Protein AF-A0A658QV22-F1 (afdb_monomer_lite)

Structure (mmCIF, N/CA/C/O backbone):
data_AF-A0A658QV22-F1
#
_entry.id   AF-A0A658QV22-F1
#
loop_
_atom_site.group_PDB
_atom_site.id
_atom_site.type_symbol
_atom_site.label_atom_id
_atom_site.label_alt_id
_atom_site.label_comp_id
_atom_site.label_asym_id
_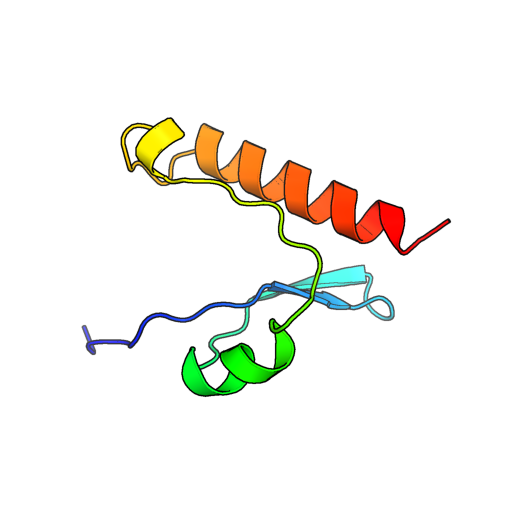atom_site.label_entity_id
_atom_site.label_seq_id
_atom_site.pdbx_PDB_ins_code
_atom_site.Cartn_x
_atom_site.Cartn_y
_atom_site.Cartn_z
_atom_site.occupancy
_atom_site.B_iso_or_equiv
_atom_site.auth_seq_id
_atom_site.auth_comp_id
_atom_site.auth_asym_id
_atom_site.auth_atom_id
_atom_site.pdbx_PDB_model_num
ATOM 1 N N . MET A 1 1 ? 22.778 -12.803 -0.586 1.00 40.88 1 MET A N 1
ATOM 2 C CA . MET A 1 1 ? 21.587 -12.061 -0.121 1.00 40.88 1 MET A CA 1
ATOM 3 C C . MET A 1 1 ? 20.512 -13.090 0.156 1.00 40.88 1 MET A C 1
ATOM 5 O O . MET A 1 1 ? 20.323 -13.952 -0.692 1.00 40.88 1 MET A O 1
ATOM 9 N N . ALA A 1 2 ? 19.921 -13.095 1.351 1.00 45.31 2 ALA A N 1
ATOM 10 C CA . ALA A 1 2 ? 18.876 -14.059 1.686 1.00 45.31 2 ALA A CA 1
ATOM 11 C C . ALA A 1 2 ? 17.706 -13.911 0.699 1.00 45.31 2 ALA A C 1
ATOM 13 O O . ALA A 1 2 ? 17.326 -12.790 0.359 1.00 45.31 2 ALA A O 1
ATOM 14 N N . ALA A 1 3 ? 17.193 -15.033 0.190 1.00 48.53 3 ALA A N 1
ATOM 15 C CA . ALA A 1 3 ? 16.030 -15.043 -0.685 1.00 48.53 3 ALA A CA 1
ATOM 16 C C . ALA A 1 3 ? 14.802 -14.694 0.159 1.00 48.53 3 ALA A C 1
ATOM 18 O O . ALA A 1 3 ? 14.278 -15.527 0.895 1.00 48.53 3 ALA A O 1
ATOM 19 N N . HIS A 1 4 ? 14.411 -13.429 0.114 1.00 47.50 4 HIS A N 1
ATOM 20 C CA . HIS A 1 4 ? 13.221 -12.941 0.783 1.00 47.50 4 HIS A CA 1
ATOM 21 C C . HIS A 1 4 ? 11.992 -13.206 -0.092 1.00 47.50 4 HIS A C 1
ATOM 23 O O . HIS A 1 4 ? 12.015 -12.923 -1.291 1.00 47.50 4 HIS A O 1
ATOM 29 N N . SER A 1 5 ? 10.928 -13.754 0.500 1.00 51.31 5 SER A N 1
ATOM 30 C CA . SER A 1 5 ? 9.622 -13.872 -0.158 1.00 51.31 5 SER A CA 1
ATOM 31 C C . SER A 1 5 ? 9.064 -12.482 -0.504 1.00 51.31 5 SER A C 1
ATOM 33 O O . SER A 1 5 ? 9.429 -11.510 0.159 1.00 51.31 5 SER A O 1
ATOM 35 N N . PRO A 1 6 ? 8.176 -12.359 -1.510 1.00 56.72 6 PRO A N 1
ATOM 36 C CA . PRO A 1 6 ? 7.525 -11.094 -1.830 1.00 56.72 6 PRO A CA 1
ATOM 37 C C . PRO A 1 6 ? 6.846 -10.521 -0.589 1.00 56.72 6 PRO A C 1
ATOM 39 O O . PRO A 1 6 ? 6.071 -11.211 0.071 1.00 56.72 6 PRO A O 1
ATOM 42 N N . TYR A 1 7 ? 7.147 -9.267 -0.283 1.00 54.78 7 TYR A N 1
ATOM 43 C CA . TYR A 1 7 ? 6.567 -8.547 0.837 1.00 54.78 7 TYR A CA 1
ATOM 44 C C . TYR A 1 7 ? 5.689 -7.424 0.311 1.00 54.78 7 TYR A C 1
ATOM 46 O O . TYR A 1 7 ? 6.027 -6.764 -0.673 1.00 54.78 7 TYR A O 1
ATOM 54 N N . SER A 1 8 ? 4.561 -7.178 0.959 1.00 59.84 8 SER A N 1
ATOM 55 C CA . SER A 1 8 ? 3.738 -6.009 0.664 1.00 59.84 8 SER A CA 1
ATOM 56 C C . SER A 1 8 ? 3.001 -5.576 1.917 1.00 59.84 8 SER A C 1
ATOM 58 O O . SER A 1 8 ? 2.454 -6.426 2.611 1.00 59.84 8 SER A O 1
ATOM 60 N N . VAL A 1 9 ? 3.010 -4.268 2.185 1.00 63.72 9 VAL A N 1
ATOM 61 C CA . VAL A 1 9 ? 1.892 -3.434 2.671 1.00 63.72 9 VAL A CA 1
ATOM 62 C C . VAL A 1 9 ? 2.469 -2.083 3.108 1.00 63.72 9 VAL A C 1
ATOM 64 O O . VAL A 1 9 ? 3.417 -2.028 3.889 1.00 63.72 9 VAL A O 1
ATOM 67 N N . VAL 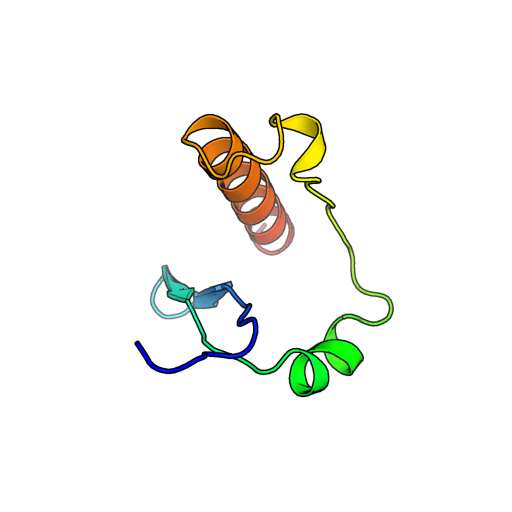A 1 10 ? 1.878 -0.984 2.633 1.00 68.62 10 VAL A N 1
ATOM 68 C CA . VAL A 1 10 ? 2.066 0.346 3.227 1.00 68.62 10 VAL A CA 1
ATOM 69 C C . VAL A 1 10 ? 0.804 0.693 4.012 1.00 68.62 10 VAL A C 1
ATOM 71 O O . VAL A 1 10 ? -0.293 0.593 3.468 1.00 68.62 10 VAL A O 1
ATOM 74 N N . SE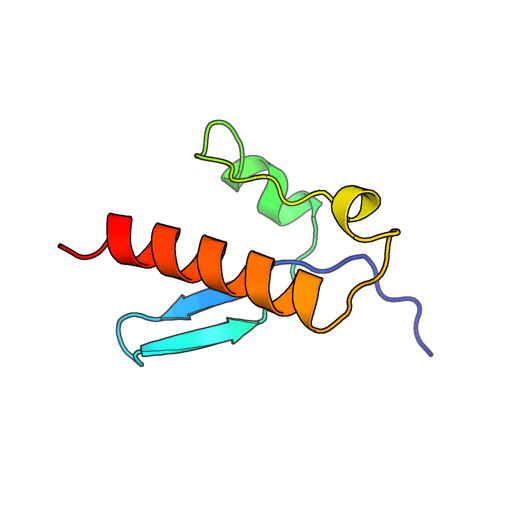R A 1 11 ? 0.938 1.093 5.276 1.00 78.06 11 SER A N 1
ATOM 75 C CA . SER A 1 11 ? -0.173 1.610 6.086 1.00 78.06 11 SER A CA 1
ATOM 76 C C . SER A 1 11 ? 0.036 3.088 6.394 1.00 78.06 11 SER A C 1
ATOM 78 O O . SER A 1 11 ? 1.166 3.503 6.648 1.00 78.06 11 SER A O 1
ATOM 80 N N . TYR A 1 12 ? -1.042 3.861 6.466 1.00 78.56 12 TYR A N 1
ATOM 81 C CA . TYR A 1 12 ? -1.012 5.211 7.021 1.00 78.56 12 TYR A CA 1
ATOM 82 C C . TYR A 1 12 ? -1.436 5.170 8.493 1.00 78.56 12 TYR A C 1
ATOM 84 O O . TYR A 1 12 ? -2.496 4.639 8.814 1.00 78.56 12 TYR A O 1
ATOM 92 N N . SER A 1 13 ? -0.599 5.688 9.393 1.00 82.38 13 SER A N 1
ATOM 93 C CA . SER A 1 13 ? -0.962 5.860 10.804 1.00 82.38 13 SER A CA 1
ATOM 94 C C . SER A 1 13 ? -1.607 7.227 10.980 1.00 82.38 13 SER A C 1
ATOM 96 O O . SER A 1 13 ? -0.940 8.240 10.789 1.00 82.38 13 SER A O 1
ATOM 98 N N . GLU A 1 14 ? -2.879 7.272 11.374 1.00 79.94 14 GLU A N 1
ATOM 99 C CA . GLU A 1 14 ? -3.567 8.547 11.618 1.00 79.94 14 GLU A CA 1
ATOM 100 C C . GLU A 1 14 ? -3.004 9.281 12.841 1.00 79.94 14 GLU A C 1
ATOM 102 O O . GLU A 1 14 ? -2.832 10.500 12.802 1.00 79.94 14 GLU A O 1
ATOM 107 N N . ASP A 1 15 ? -2.628 8.533 13.882 1.00 83.62 15 ASP A N 1
ATOM 108 C CA . ASP A 1 15 ? -2.083 9.077 15.132 1.00 83.62 15 ASP A CA 1
ATOM 109 C C . ASP A 1 15 ? -0.774 9.838 14.912 1.00 83.62 15 ASP A C 1
ATOM 111 O O . ASP A 1 15 ? -0.546 10.907 15.479 1.00 83.62 15 ASP A O 1
ATOM 115 N N . THR A 1 16 ? 0.104 9.278 14.078 1.00 85.50 16 THR A N 1
ATOM 116 C CA . THR A 1 16 ? 1.445 9.829 13.833 1.00 85.50 16 THR A CA 1
ATOM 117 C C . THR A 1 16 ? 1.560 10.546 12.491 1.00 85.50 16 THR A C 1
ATOM 119 O O . THR A 1 16 ? 2.554 11.226 12.245 1.00 85.50 16 THR A O 1
ATOM 122 N N . ARG A 1 17 ? 0.536 10.441 11.636 1.00 83.69 17 ARG A N 1
ATOM 123 C CA . ARG A 1 17 ? 0.478 10.988 10.273 1.00 83.69 17 ARG A CA 1
ATOM 124 C C . ARG A 1 17 ? 1.635 10.546 9.376 1.00 83.69 17 ARG A C 1
ATOM 126 O O . ARG A 1 17 ? 2.068 11.302 8.506 1.00 83.69 17 ARG A O 1
ATOM 133 N N . VAL A 1 18 ? 2.132 9.324 9.570 1.00 83.56 18 VAL A N 1
ATOM 134 C CA . VAL A 1 18 ? 3.240 8.764 8.782 1.00 83.56 18 VAL A CA 1
ATOM 135 C C . VAL A 1 18 ? 2.810 7.556 7.960 1.00 83.56 18 VAL A C 1
ATOM 137 O O . VAL A 1 18 ? 1.905 6.805 8.333 1.00 83.56 18 VAL A O 1
ATOM 140 N N . PHE A 1 19 ? 3.518 7.348 6.852 1.00 82.38 19 PHE A N 1
ATOM 141 C CA . PHE A 1 19 ? 3.463 6.114 6.079 1.00 82.38 19 PHE A CA 1
ATOM 142 C C . PHE A 1 19 ? 4.451 5.103 6.656 1.00 82.38 19 PHE A C 1
ATOM 144 O O . PHE A 1 19 ? 5.625 5.411 6.856 1.00 82.38 19 PHE A O 1
ATOM 151 N N . LEU A 1 20 ? 3.974 3.888 6.901 1.00 83.75 20 LEU A N 1
ATOM 152 C CA . LEU A 1 20 ? 4.770 2.770 7.390 1.00 83.75 20 LEU A CA 1
ATOM 153 C C . LEU A 1 20 ? 4.812 1.691 6.317 1.00 83.75 20 LEU A C 1
ATOM 155 O O . LEU A 1 20 ? 3.766 1.301 5.802 1.00 83.75 20 LEU A O 1
ATOM 159 N N . VAL A 1 21 ? 6.007 1.200 6.006 1.00 82.88 21 VAL A N 1
ATOM 160 C CA . VAL A 1 21 ? 6.208 0.079 5.084 1.00 82.88 21 VAL A CA 1
ATOM 161 C C . VAL A 1 21 ? 6.420 -1.184 5.908 1.00 82.88 21 VAL A C 1
ATOM 163 O O . VAL A 1 21 ? 7.305 -1.226 6.762 1.00 82.88 21 VAL A O 1
ATOM 166 N N . HIS A 1 22 ? 5.617 -2.208 5.645 1.00 81.75 22 HIS A N 1
ATOM 167 C CA . HIS A 1 22 ? 5.628 -3.470 6.375 1.00 81.75 22 HIS A CA 1
ATOM 168 C C . HIS A 1 22 ? 6.049 -4.619 5.469 1.00 81.75 22 HIS A C 1
ATOM 170 O O . HIS A 1 22 ? 5.653 -4.700 4.305 1.00 81.75 22 HIS A O 1
ATOM 176 N N . ALA A 1 23 ? 6.818 -5.548 6.033 1.00 82.19 23 ALA A N 1
ATOM 177 C CA . ALA A 1 23 ? 7.125 -6.814 5.389 1.00 82.19 23 ALA A CA 1
ATOM 178 C C . ALA A 1 23 ? 6.137 -7.885 5.865 1.00 82.19 23 ALA A C 1
ATOM 180 O O . ALA A 1 23 ? 6.326 -8.471 6.929 1.00 82.19 23 ALA A O 1
ATOM 181 N N . ILE A 1 24 ? 5.065 -8.107 5.100 1.00 82.62 24 ILE A N 1
ATOM 182 C CA . ILE A 1 24 ? 4.013 -9.076 5.437 1.00 82.62 24 ILE A CA 1
ATOM 183 C C . ILE A 1 24 ? 3.948 -10.161 4.363 1.00 82.62 24 ILE A C 1
ATOM 185 O O . ILE A 1 24 ? 4.091 -9.880 3.172 1.00 82.62 24 ILE A O 1
ATOM 189 N N . GLU A 1 25 ? 3.741 -11.405 4.792 1.00 83.56 25 GLU A N 1
ATOM 190 C CA . GLU A 1 25 ? 3.547 -12.542 3.895 1.00 83.56 25 GLU A CA 1
ATOM 191 C C . GLU A 1 25 ? 2.223 -12.422 3.111 1.00 83.56 25 GLU A C 1
ATOM 193 O O . GLU A 1 25 ? 1.179 -12.149 3.714 1.00 83.56 25 GLU A O 1
ATOM 198 N N . PRO A 1 26 ? 2.205 -12.709 1.793 1.00 82.38 26 PRO A N 1
ATOM 199 C CA . PRO A 1 26 ? 0.997 -12.596 0.973 1.00 82.38 26 PRO A CA 1
ATOM 200 C C . PRO A 1 26 ? -0.186 -13.431 1.485 1.00 82.38 26 PRO A C 1
ATOM 202 O O . PRO A 1 26 ? -1.334 -12.991 1.439 1.00 82.38 26 PRO A O 1
ATOM 205 N N . ALA A 1 27 ? 0.089 -14.622 2.027 1.00 85.31 27 ALA A N 1
ATOM 206 C CA . ALA A 1 27 ? -0.938 -15.503 2.580 1.00 85.31 27 ALA A CA 1
ATOM 207 C C . ALA A 1 27 ? -1.664 -14.885 3.789 1.00 85.31 27 ALA A C 1
ATOM 209 O O . ALA A 1 27 ? -2.848 -15.148 3.990 1.00 85.31 27 ALA A O 1
ATOM 210 N N . ALA A 1 28 ? -0.981 -14.037 4.565 1.00 85.50 28 ALA A N 1
ATOM 211 C CA . ALA A 1 28 ? -1.568 -13.362 5.717 1.00 85.50 28 ALA A CA 1
ATOM 212 C C . ALA A 1 28 ? -2.493 -12.203 5.307 1.00 85.50 28 ALA A C 1
ATOM 214 O O . ALA A 1 28 ? -3.470 -11.929 6.001 1.00 85.50 28 ALA A O 1
ATOM 215 N N . ILE A 1 29 ? -2.219 -11.541 4.174 1.00 85.69 29 ILE A N 1
ATOM 216 C CA . ILE A 1 29 ? -3.018 -10.395 3.704 1.00 85.69 29 ILE A CA 1
ATOM 217 C C . ILE A 1 29 ? -4.166 -10.801 2.777 1.00 85.69 29 ILE A C 1
ATOM 219 O O . ILE A 1 29 ? -5.183 -10.115 2.751 1.00 85.69 29 ILE A O 1
ATOM 223 N N . ALA A 1 30 ? -4.040 -11.913 2.045 1.00 85.75 30 ALA A N 1
ATOM 224 C CA . ALA A 1 30 ? -5.047 -12.395 1.098 1.00 85.75 30 ALA A CA 1
ATOM 225 C C . ALA A 1 30 ? -6.498 -12.378 1.636 1.00 85.75 30 ALA A C 1
ATOM 227 O O . ALA A 1 30 ? -7.368 -11.847 0.942 1.00 85.75 30 ALA A O 1
ATOM 228 N N . PRO A 1 31 ? -6.801 -12.865 2.860 1.00 89.56 31 PRO A N 1
ATOM 229 C CA . PRO A 1 31 ? -8.168 -12.804 3.384 1.00 89.56 31 PRO A CA 1
ATOM 230 C C . PRO A 1 31 ? -8.658 -11.374 3.668 1.00 89.56 31 PRO A C 1
ATOM 232 O O . PRO A 1 31 ? -9.861 -11.133 3.645 1.00 89.56 31 PRO A O 1
ATOM 235 N N . LEU A 1 32 ? -7.756 -10.421 3.926 1.00 86.69 32 LEU A N 1
ATOM 236 C CA . LEU A 1 32 ? -8.103 -9.022 4.202 1.00 86.69 32 LEU A CA 1
ATOM 237 C C . LEU A 1 32 ? -8.446 -8.239 2.929 1.00 86.69 32 LEU A C 1
ATOM 239 O O . LEU A 1 32 ? -9.199 -7.269 3.004 1.00 86.69 32 LEU A O 1
ATOM 243 N N . LEU A 1 33 ? -7.906 -8.660 1.781 1.00 86.69 33 LEU A N 1
ATOM 244 C CA . LEU A 1 33 ? -8.122 -8.023 0.478 1.00 86.69 33 LEU A CA 1
ATOM 245 C C . LEU A 1 33 ? -9.446 -8.441 -0.180 1.00 86.69 33 LEU A C 1
ATOM 247 O O . LEU A 1 33 ? -9.971 -7.714 -1.021 1.00 86.69 33 LEU A O 1
ATOM 251 N N . ALA A 1 34 ? -10.027 -9.575 0.221 1.00 88.88 34 ALA A N 1
ATOM 252 C CA . ALA A 1 34 ? -11.253 -10.094 -0.376 1.00 88.88 34 ALA A CA 1
ATOM 253 C C . ALA A 1 34 ? -12.413 -9.077 -0.307 1.00 88.88 34 ALA A C 1
ATOM 255 O O . ALA A 1 34 ? -12.834 -8.648 0.771 1.00 88.88 34 ALA A O 1
ATOM 256 N N . GLY A 1 35 ? -12.943 -8.702 -1.478 1.00 86.44 35 GLY A N 1
ATOM 257 C CA . GLY A 1 35 ? -14.068 -7.770 -1.608 1.00 86.44 35 GLY A CA 1
ATOM 258 C C . GLY A 1 35 ? -13.743 -6.317 -1.243 1.00 86.44 35 GLY A C 1
ATOM 259 O O . GLY A 1 35 ? -14.664 -5.534 -1.007 1.00 86.44 35 GLY A O 1
ATOM 260 N N . LYS A 1 36 ? -12.458 -5.951 -1.147 1.00 87.75 36 LYS A N 1
ATOM 261 C CA . LYS A 1 36 ? -12.030 -4.564 -0.935 1.00 87.75 36 LYS A CA 1
ATOM 262 C C . LYS A 1 36 ? -11.920 -3.817 -2.258 1.00 87.75 36 LYS A C 1
ATOM 264 O O . LYS A 1 36 ? -11.852 -4.411 -3.328 1.00 87.75 36 LYS A O 1
ATOM 269 N N . LEU A 1 37 ? -11.940 -2.490 -2.163 1.00 83.38 37 LEU A N 1
ATOM 270 C CA . LEU A 1 37 ? -11.686 -1.621 -3.302 1.00 83.38 37 LEU A CA 1
ATOM 271 C C . LEU A 1 37 ? -10.235 -1.802 -3.756 1.00 83.38 37 LEU A C 1
ATOM 273 O O . LEU A 1 37 ? -9.311 -1.625 -2.963 1.00 83.38 37 LEU A O 1
ATOM 277 N N . GLU A 1 38 ? -10.057 -2.102 -5.036 1.00 85.38 38 GLU A N 1
ATOM 278 C CA . GLU A 1 38 ? -8.751 -2.249 -5.668 1.00 85.38 38 GLU A CA 1
ATOM 279 C C . GLU A 1 38 ? -8.554 -1.137 -6.701 1.00 85.38 38 GLU A C 1
ATOM 281 O O . GLU A 1 38 ? -9.432 -0.862 -7.519 1.00 85.38 38 GLU A O 1
ATOM 286 N N . LEU A 1 39 ? -7.384 -0.498 -6.667 1.00 83.94 39 LEU A N 1
ATOM 287 C CA . LEU A 1 39 ? -6.913 0.401 -7.719 1.00 83.94 39 LEU A CA 1
ATOM 288 C C . LEU A 1 39 ? -5.660 -0.231 -8.335 1.00 83.94 39 LEU A C 1
ATOM 290 O O . LEU A 1 39 ? -4.560 -0.003 -7.825 1.00 83.94 39 LEU A O 1
ATOM 294 N N . PRO A 1 40 ? -5.807 -1.075 -9.371 1.00 85.56 40 PRO A N 1
ATOM 295 C CA . PRO A 1 40 ? -4.667 -1.754 -9.964 1.00 85.56 40 PRO A CA 1
ATOM 296 C C . PRO A 1 40 ? -3.743 -0.748 -10.658 1.00 85.56 40 PRO A C 1
ATOM 298 O O . PRO A 1 40 ? -4.195 0.161 -11.352 1.00 85.56 40 PRO A O 1
ATOM 301 N N . ILE A 1 41 ? -2.439 -0.937 -10.470 1.00 85.62 41 ILE A N 1
ATOM 302 C CA . ILE A 1 41 ? -1.379 -0.249 -11.211 1.00 85.62 41 ILE A CA 1
ATOM 303 C C . ILE A 1 41 ? -0.484 -1.349 -11.758 1.00 85.62 41 ILE A C 1
ATOM 305 O O . ILE A 1 41 ? 0.290 -1.957 -11.015 1.00 85.62 41 ILE A O 1
ATOM 309 N N . ALA A 1 42 ? -0.654 -1.663 -13.037 1.00 87.19 42 ALA A N 1
ATOM 310 C CA . ALA A 1 42 ? 0.067 -2.756 -13.664 1.00 87.19 42 ALA A CA 1
ATOM 311 C C . ALA A 1 42 ? 1.478 -2.289 -14.062 1.00 87.19 42 ALA A C 1
ATOM 313 O O . ALA A 1 42 ? 1.595 -1.308 -14.793 1.00 87.19 42 ALA A O 1
ATOM 314 N N . PRO A 1 43 ? 2.558 -2.987 -13.655 1.00 85.38 43 PRO A N 1
ATOM 315 C CA . PRO A 1 43 ? 3.914 -2.661 -14.105 1.00 85.38 43 PRO A CA 1
ATOM 316 C C . PRO A 1 43 ? 4.073 -2.671 -15.632 1.00 85.38 43 PRO A C 1
ATOM 318 O O . PRO A 1 43 ? 4.906 -1.943 -16.163 1.00 85.38 43 PRO A O 1
ATOM 321 N N . GLU A 1 44 ? 3.257 -3.452 -16.346 1.00 87.69 44 GLU A N 1
ATOM 322 C CA . GLU A 1 44 ? 3.235 -3.514 -17.814 1.00 87.69 44 GLU A CA 1
ATOM 323 C C . GLU A 1 44 ? 2.926 -2.158 -18.469 1.00 87.69 44 GLU A C 1
ATOM 325 O O . GLU A 1 44 ? 3.417 -1.886 -19.561 1.00 87.69 44 GLU A O 1
ATOM 330 N N . GLU A 1 45 ? 2.189 -1.275 -17.787 1.00 86.56 45 GLU A N 1
ATOM 331 C CA . GLU A 1 45 ? 1.913 0.097 -18.243 1.00 86.56 45 GLU A CA 1
ATOM 332 C C . GLU A 1 45 ? 3.161 1.004 -18.186 1.00 86.56 45 GLU A C 1
ATOM 334 O O . GLU A 1 45 ? 3.148 2.107 -18.730 1.00 86.56 45 GLU A O 1
ATOM 339 N N . PHE A 1 46 ? 4.243 0.531 -17.554 1.00 88.00 46 PHE A N 1
ATOM 340 C CA . PHE A 1 46 ? 5.487 1.260 -17.281 1.00 88.00 46 PHE A CA 1
ATOM 341 C C . PHE A 1 46 ? 6.724 0.482 -17.761 1.00 88.00 46 PHE A C 1
ATOM 343 O O . PHE A 1 46 ? 7.767 0.493 -17.112 1.00 88.00 46 PHE A O 1
ATOM 350 N N . ASP A 1 47 ? 6.622 -0.266 -18.865 1.00 87.75 47 ASP A N 1
ATOM 351 C CA . ASP A 1 47 ? 7.694 -1.139 -19.383 1.00 87.75 47 ASP A CA 1
ATOM 352 C C . ASP A 1 47 ? 8.219 -2.172 -18.360 1.00 87.75 47 ASP A C 1
ATOM 354 O O . ASP A 1 47 ? 9.365 -2.623 -18.451 1.00 87.75 47 ASP A O 1
ATOM 358 N N . ASN A 1 48 ? 7.416 -2.538 -17.358 1.00 86.06 48 ASN A N 1
ATOM 359 C CA . ASN A 1 48 ? 7.832 -3.341 -16.203 1.00 86.06 48 ASN A CA 1
ATOM 360 C C . ASN A 1 48 ? 8.986 -2.724 -15.390 1.00 86.06 48 ASN A C 1
ATOM 362 O O . ASN A 1 48 ? 9.718 -3.437 -14.697 1.00 86.06 48 ASN A O 1
ATOM 366 N N . LYS A 1 49 ? 9.157 -1.400 -15.454 1.00 87.75 49 LYS A N 1
ATOM 367 C CA . LYS A 1 49 ? 10.144 -0.655 -14.673 1.00 87.75 49 LYS A CA 1
ATOM 368 C C . LYS A 1 49 ? 9.476 -0.041 -13.452 1.00 87.75 49 LYS A C 1
ATOM 370 O O . LYS A 1 49 ? 8.444 0.614 -13.538 1.00 87.75 49 LYS A O 1
ATOM 375 N N . LEU A 1 50 ? 10.110 -0.230 -12.302 1.00 87.19 50 LEU A N 1
ATOM 376 C CA . LEU A 1 50 ? 9.753 0.454 -11.061 1.00 87.19 50 LEU A CA 1
ATOM 377 C C . LEU A 1 50 ? 10.547 1.764 -10.979 1.00 87.19 50 LEU A C 1
ATOM 379 O O . LEU A 1 50 ? 11.435 1.905 -10.139 1.00 87.19 50 LEU A O 1
ATOM 383 N N . ASP A 1 51 ? 10.298 2.664 -11.927 1.00 88.44 51 ASP A N 1
ATOM 384 C CA . ASP A 1 51 ? 10.975 3.957 -12.038 1.00 88.44 51 ASP A CA 1
ATOM 385 C C . ASP A 1 51 ? 10.181 5.095 -11.369 1.00 88.44 51 ASP A C 1
ATOM 387 O O . ASP A 1 51 ? 9.169 4.871 -10.696 1.00 88.44 51 ASP A O 1
ATOM 391 N N . ASP A 1 52 ? 10.658 6.330 -11.528 1.00 93.12 52 ASP A N 1
ATOM 392 C CA . ASP A 1 52 ? 10.055 7.515 -10.912 1.00 93.12 52 ASP A CA 1
ATOM 393 C C . ASP A 1 52 ? 8.596 7.733 -11.349 1.00 93.12 52 ASP A C 1
ATOM 395 O O . ASP A 1 52 ? 7.780 8.223 -10.564 1.00 93.12 52 ASP A O 1
ATOM 399 N N . GLU A 1 53 ? 8.236 7.350 -12.577 1.00 91.81 53 GLU A N 1
ATOM 400 C CA . GLU A 1 53 ? 6.874 7.498 -13.089 1.00 91.81 53 GLU A CA 1
ATOM 401 C C . GLU A 1 53 ? 5.942 6.445 -12.475 1.00 91.81 53 GLU A C 1
ATOM 403 O O . GLU A 1 53 ? 4.848 6.792 -12.012 1.00 91.81 53 GLU A O 1
ATOM 408 N N . PHE A 1 54 ? 6.404 5.196 -12.347 1.00 91.56 54 PHE A N 1
ATOM 409 C CA . PHE A 1 54 ? 5.687 4.168 -11.589 1.00 91.56 54 PHE A CA 1
ATOM 410 C C . PHE A 1 54 ? 5.488 4.596 -10.125 1.00 91.56 54 PHE A C 1
ATOM 412 O O . PHE A 1 54 ? 4.370 4.559 -9.599 1.00 91.56 54 PHE A O 1
ATOM 419 N N . ALA A 1 55 ? 6.554 5.070 -9.468 1.00 90.38 55 ALA A N 1
ATOM 420 C CA . ALA A 1 55 ? 6.516 5.529 -8.079 1.00 90.38 55 ALA A CA 1
ATOM 421 C C . ALA A 1 55 ? 5.548 6.706 -7.887 1.00 90.38 55 ALA A C 1
ATOM 423 O O . ALA A 1 55 ? 4.799 6.752 -6.903 1.00 90.38 55 ALA A O 1
ATOM 424 N N . ARG A 1 56 ? 5.509 7.637 -8.845 1.00 91.69 56 ARG A N 1
ATOM 425 C CA . ARG A 1 56 ? 4.565 8.757 -8.855 1.00 91.6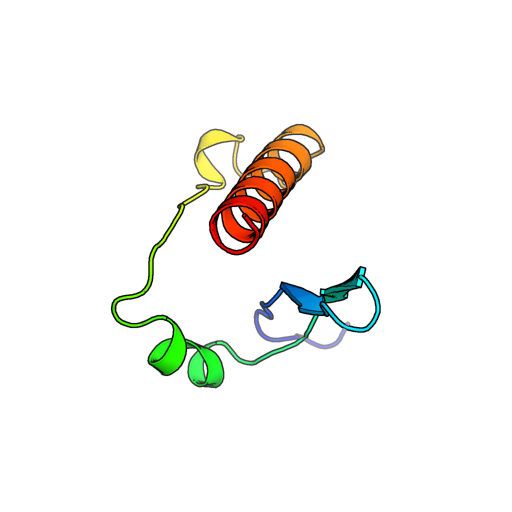9 56 ARG A CA 1
ATOM 426 C C . ARG A 1 56 ? 3.125 8.269 -8.970 1.00 91.69 56 ARG A C 1
ATOM 428 O O . ARG A 1 56 ? 2.279 8.712 -8.190 1.00 91.69 56 ARG A O 1
ATOM 435 N N . ARG A 1 57 ? 2.828 7.359 -9.904 1.00 91.50 57 ARG A N 1
ATOM 436 C CA . ARG A 1 57 ? 1.465 6.837 -10.093 1.00 91.50 57 ARG A CA 1
ATOM 437 C C . ARG A 1 57 ? 0.979 6.070 -8.868 1.00 91.50 57 ARG A C 1
ATOM 439 O O . ARG A 1 57 ? -0.145 6.307 -8.420 1.00 91.50 57 ARG A O 1
ATOM 446 N N . LEU A 1 58 ? 1.841 5.222 -8.307 1.00 89.50 58 LEU A N 1
ATOM 447 C CA . LEU A 1 58 ? 1.580 4.483 -7.074 1.00 89.50 58 LEU A CA 1
ATOM 448 C C . LEU A 1 58 ? 1.245 5.429 -5.920 1.00 89.50 58 LEU A C 1
ATOM 450 O O . LEU A 1 58 ? 0.211 5.281 -5.269 1.00 89.50 58 LEU A O 1
ATOM 454 N N . SER A 1 59 ? 2.079 6.449 -5.723 1.00 88.81 59 SER A N 1
ATOM 455 C CA . SER A 1 59 ? 1.909 7.414 -4.637 1.00 88.81 59 SER A CA 1
ATOM 456 C C . SER A 1 59 ? 0.605 8.207 -4.769 1.00 88.81 59 SER A C 1
ATOM 458 O O . SER A 1 59 ? -0.115 8.372 -3.787 1.00 88.81 59 SER A O 1
ATOM 460 N N . VAL A 1 60 ? 0.242 8.650 -5.980 1.00 90.94 60 VAL A N 1
ATOM 461 C CA . VAL A 1 60 ? -1.032 9.353 -6.230 1.00 90.94 60 VAL A CA 1
ATOM 462 C C . VAL A 1 60 ? -2.237 8.468 -5.905 1.00 90.94 60 VAL A C 1
ATOM 464 O O . VAL A 1 60 ? -3.178 8.936 -5.266 1.00 90.94 60 VAL A O 1
ATOM 467 N N . ALA A 1 61 ? -2.221 7.194 -6.306 1.00 89.69 61 ALA A N 1
ATOM 468 C CA . ALA A 1 61 ? -3.318 6.276 -6.003 1.00 89.69 61 ALA A CA 1
ATOM 469 C C . ALA A 1 61 ? -3.488 6.060 -4.492 1.00 89.69 61 ALA A C 1
ATOM 471 O O . ALA A 1 61 ? -4.607 6.126 -3.984 1.00 89.69 61 ALA A O 1
ATOM 472 N N . MET A 1 62 ? -2.382 5.872 -3.766 1.00 87.12 62 MET A N 1
ATOM 473 C CA . MET A 1 62 ? -2.402 5.725 -2.308 1.00 87.12 62 MET A CA 1
ATOM 474 C C . MET A 1 62 ? -2.945 6.974 -1.607 1.00 87.12 62 MET A C 1
ATOM 476 O O . MET A 1 62 ? -3.792 6.861 -0.723 1.00 87.12 62 MET A O 1
ATOM 480 N N . LEU A 1 63 ? -2.497 8.165 -2.017 1.00 87.81 63 LEU A N 1
ATOM 481 C CA . LEU A 1 63 ? -2.957 9.430 -1.438 1.00 87.81 63 LEU A CA 1
ATOM 482 C C . LEU A 1 63 ? -4.449 9.666 -1.687 1.00 87.81 63 LEU A C 1
ATOM 484 O O . LEU A 1 63 ? -5.158 10.077 -0.771 1.00 87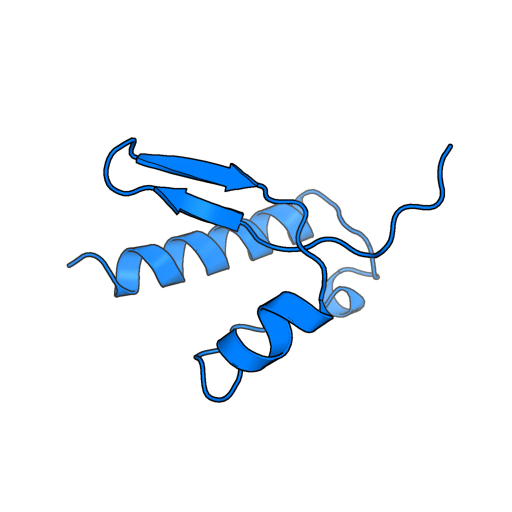.81 63 LEU A O 1
ATOM 488 N N . ASN A 1 64 ? -4.944 9.349 -2.885 1.00 87.31 64 ASN A N 1
ATOM 489 C CA . ASN A 1 64 ? -6.368 9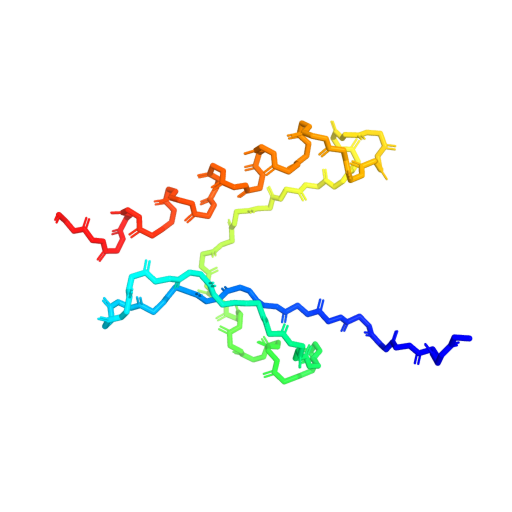.454 -3.195 1.00 87.31 64 ASN A CA 1
ATOM 490 C C . ASN A 1 64 ? -7.215 8.508 -2.331 1.00 87.31 64 ASN A C 1
ATOM 492 O O . ASN A 1 64 ? -8.264 8.917 -1.844 1.00 87.31 64 ASN A O 1
ATOM 496 N N . LEU A 1 65 ? -6.769 7.266 -2.102 1.00 84.44 65 LEU A N 1
ATOM 497 C CA . LEU A 1 65 ? -7.489 6.323 -1.235 1.00 84.44 65 LEU A CA 1
ATOM 498 C C . LEU A 1 65 ? -7.559 6.801 0.219 1.00 84.44 65 LEU A C 1
ATOM 500 O O . LEU A 1 65 ? -8.606 6.670 0.846 1.00 84.44 65 LEU A O 1
ATOM 504 N N . ILE A 1 66 ? -6.476 7.379 0.743 1.00 82.38 66 ILE A N 1
ATOM 505 C CA . ILE A 1 66 ? -6.465 7.952 2.098 1.00 82.38 66 ILE A CA 1
ATOM 506 C C . ILE A 1 66 ? -7.411 9.153 2.175 1.00 82.38 66 ILE A C 1
ATOM 508 O O . ILE A 1 66 ? -8.219 9.226 3.097 1.00 82.38 66 ILE A O 1
ATOM 512 N N . ALA A 1 67 ? -7.370 10.048 1.183 1.00 82.44 67 ALA A N 1
ATOM 513 C CA . ALA A 1 67 ? -8.260 11.205 1.120 1.00 82.44 67 ALA A CA 1
ATOM 514 C C . ALA A 1 67 ? -9.746 10.807 1.050 1.00 82.44 67 ALA A C 1
ATOM 516 O O . ALA A 1 67 ? -10.584 11.477 1.634 1.00 82.44 67 ALA A O 1
ATOM 517 N N . LEU A 1 68 ? -10.096 9.690 0.401 1.00 82.25 68 LEU A N 1
ATOM 518 C CA . LEU A 1 68 ? -11.476 9.184 0.406 1.00 82.25 68 LEU A CA 1
ATOM 519 C C . LEU A 1 68 ? -11.960 8.752 1.802 1.00 82.25 68 LEU A C 1
ATOM 521 O O . LEU A 1 68 ? -13.163 8.762 2.054 1.00 82.25 68 LEU A O 1
ATOM 525 N N . GLY A 1 69 ? -11.047 8.350 2.690 1.00 74.88 69 GLY A N 1
ATOM 526 C CA . GLY A 1 69 ? -11.353 7.975 4.073 1.00 74.88 69 GLY A CA 1
ATOM 527 C C . GLY A 1 69 ? -11.341 9.144 5.063 1.00 74.88 69 GLY A C 1
ATOM 528 O O . GLY A 1 69 ? -11.806 8.974 6.188 1.00 74.88 69 GLY A O 1
ATOM 529 N N . GLN A 1 70 ? -10.829 10.310 4.659 1.00 67.88 70 GLN A N 1
ATOM 530 C CA . GLN A 1 70 ? -10.671 11.495 5.503 1.00 67.88 70 GLN A CA 1
ATOM 531 C C . GLN A 1 70 ? -11.438 12.680 4.888 1.00 67.88 70 GLN A C 1
ATOM 533 O O . GLN A 1 70 ? -10.928 13.287 3.947 1.00 67.88 70 GLN A O 1
ATOM 538 N N . PRO A 1 71 ? -12.664 12.988 5.361 1.00 56.03 71 PRO A N 1
ATOM 539 C CA . PRO A 1 71 ? -13.451 14.112 4.851 1.00 56.03 71 PRO A CA 1
ATOM 540 C C . PRO A 1 71 ? -12.818 15.479 5.143 1.00 56.03 71 PRO A C 1
ATOM 542 O O . PRO A 1 71 ? -12.154 15.627 6.197 1.00 56.03 71 PRO A O 1
#

Secondary structure (DSSP, 8-state):
---PPP---EEEETTTTEEEE----HHHHHHHHTT-------GGGGTT---HHHHHHHHHHHHHHHHHH--

Foldseek 3Di:
DDPQDDADDWDQDPVVRDIDTDGDDPVVCVVVPPPDDDDDDDCVVVVVDPDPVVVVVVVVVVVVVVVVVPD

Radius of gyration: 13.94 Å; chains: 1; bounding box: 36×30×34 Å

Sequence (71 aa):
MAAHSPYSVVSYSEDTRVFLVHAIEPAAIAPLLAGKLELPIAPEEFDNKLDDEFARRLSVAMLNLIALGQP

pLDDT: mean 80.56, std 12.44, range [40.88, 93.12]

Organism: NCBI:txid1777133